Protein AF-A0A7V3I292-F1 (afdb_monomer_lite)

Secondary structure (DSSP, 8-state):
--HHHHHHHHHHHHHHHHHHHHIIIIIHHHHHHHHHTSTTTHHHHTT-EEEETTEEEEETT-----B-TTSPBPTTSPPPPP--STTTT-TT--------TT-------

Sequence (109 aa):
MKFSSFLRIHWAALRALLVLTVVTGLAYPLFVWLLAQIPGLHDKAEGSMLAVNGRPVGSRLIGQLFTDSDGTPLPQYFQSRPSAAGHGYDPLSSGASNLGPENIVDAPG

Structure (mmCIF, N/CA/C/O backbone):
data_AF-A0A7V3I292-F1
#
_entry.id   AF-A0A7V3I292-F1
#
loop_
_atom_site.group_PDB
_atom_site.id
_atom_site.type_symbol
_atom_site.label_atom_id
_atom_site.label_alt_id
_atom_site.label_comp_id
_atom_site.label_asym_id
_atom_site.label_entity_id
_atom_site.label_seq_id
_atom_site.pdbx_PDB_ins_code
_atom_site.Cartn_x
_atom_site.Cartn_y
_atom_site.Cartn_z
_atom_site.occupancy
_atom_site.B_iso_or_equiv
_atom_site.auth_seq_id
_atom_site.auth_comp_id
_atom_site.auth_asym_id
_atom_site.auth_atom_id
_atom_site.pdbx_PDB_model_num
ATOM 1 N N . MET A 1 1 ? 39.526 10.635 -24.763 1.00 60.16 1 MET A N 1
ATOM 2 C CA . MET A 1 1 ? 38.691 9.419 -24.935 1.00 60.16 1 MET A CA 1
ATOM 3 C C . MET A 1 1 ? 38.041 9.476 -26.309 1.00 60.16 1 MET A C 1
ATOM 5 O O . MET A 1 1 ? 37.610 10.551 -26.700 1.00 60.16 1 MET A O 1
AT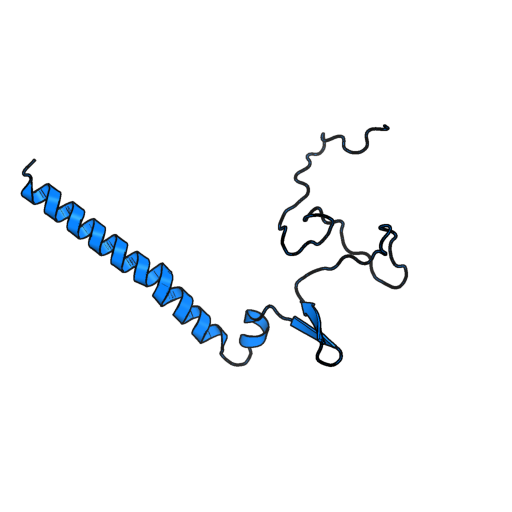OM 9 N N . LYS A 1 2 ? 38.012 8.380 -27.077 1.00 81.50 2 LYS A N 1
ATOM 10 C CA . LYS A 1 2 ? 37.419 8.397 -28.426 1.00 81.50 2 LYS A CA 1
ATOM 11 C C . LYS A 1 2 ? 35.894 8.556 -28.304 1.00 81.50 2 LYS A C 1
ATOM 13 O O . LYS A 1 2 ? 35.263 7.736 -27.643 1.00 81.50 2 LYS A O 1
ATOM 18 N N . PHE A 1 3 ? 35.316 9.580 -28.939 1.00 80.94 3 PHE A N 1
ATOM 19 C CA . PHE A 1 3 ? 33.871 9.889 -28.917 1.00 80.94 3 PHE A CA 1
ATOM 20 C C . PHE A 1 3 ? 32.992 8.669 -29.265 1.00 80.94 3 PHE A C 1
ATOM 22 O O . PHE A 1 3 ? 31.967 8.423 -28.636 1.00 80.94 3 PHE A O 1
ATOM 29 N N . SER A 1 4 ? 33.467 7.824 -30.183 1.00 84.12 4 SER A N 1
ATOM 30 C CA . SER A 1 4 ? 32.839 6.545 -30.543 1.00 84.12 4 SER A CA 1
ATOM 31 C C . SER A 1 4 ? 32.678 5.574 -29.358 1.00 84.12 4 SER A C 1
ATOM 33 O O . SER A 1 4 ? 31.616 4.972 -29.188 1.00 84.12 4 SER A O 1
ATOM 35 N N . SER A 1 5 ? 33.690 5.450 -28.493 1.00 86.31 5 SER A N 1
ATOM 36 C CA . SER A 1 5 ? 33.621 4.581 -27.310 1.00 86.31 5 SER A CA 1
ATOM 37 C C . SER A 1 5 ? 32.625 5.108 -26.278 1.00 86.31 5 SER A C 1
ATOM 39 O O . SER A 1 5 ? 31.901 4.320 -25.676 1.00 86.31 5 SER A O 1
ATOM 41 N N . PHE A 1 6 ? 32.562 6.433 -26.106 1.00 90.00 6 PHE A N 1
ATOM 42 C CA . PHE A 1 6 ? 31.605 7.086 -25.213 1.00 90.00 6 PHE A CA 1
ATOM 43 C C . PHE A 1 6 ? 30.162 6.807 -25.654 1.00 90.00 6 PHE A C 1
ATOM 45 O O . PHE A 1 6 ? 29.367 6.312 -24.856 1.00 90.00 6 PHE A O 1
ATOM 52 N N . LEU A 1 7 ? 29.847 7.019 -26.937 1.00 92.12 7 LEU A N 1
ATOM 53 C CA . LEU A 1 7 ? 28.506 6.795 -27.482 1.00 92.12 7 LEU A CA 1
ATOM 54 C C . LEU A 1 7 ? 28.058 5.329 -27.361 1.00 92.12 7 LEU A C 1
ATOM 56 O O . LEU A 1 7 ? 26.927 5.053 -26.965 1.00 92.12 7 LEU A O 1
ATOM 60 N N . ARG A 1 8 ? 28.958 4.374 -27.635 1.00 93.62 8 ARG A N 1
ATOM 61 C CA . ARG A 1 8 ? 28.657 2.937 -27.543 1.00 93.62 8 ARG A CA 1
ATOM 62 C C . ARG A 1 8 ? 28.278 2.500 -26.124 1.00 93.62 8 ARG A C 1
ATOM 64 O O . ARG A 1 8 ? 27.351 1.711 -25.964 1.00 93.62 8 ARG A O 1
ATOM 71 N N . ILE A 1 9 ? 28.990 2.996 -25.110 1.00 94.81 9 ILE A N 1
ATOM 72 C CA . ILE A 1 9 ? 28.749 2.633 -23.704 1.00 94.81 9 ILE A CA 1
ATOM 73 C C . ILE A 1 9 ? 27.403 3.186 -23.226 1.00 94.81 9 ILE A C 1
ATOM 75 O O . ILE A 1 9 ? 26.606 2.439 -22.665 1.00 94.81 9 ILE A O 1
ATOM 79 N N . HIS A 1 10 ? 27.114 4.459 -23.503 1.00 95.69 10 HIS A N 1
ATOM 80 C CA . HIS A 1 10 ? 25.855 5.084 -23.082 1.00 95.69 10 HIS A CA 1
ATOM 81 C C . HIS A 1 10 ? 24.645 4.458 -23.778 1.00 95.69 10 HIS A C 1
ATOM 83 O O . HIS A 1 10 ? 23.603 4.269 -23.159 1.00 95.69 10 HIS A O 1
ATOM 89 N N . TRP A 1 11 ? 24.793 4.058 -25.041 1.00 96.56 11 TRP A N 1
ATOM 90 C CA . TRP A 1 11 ? 23.746 3.341 -25.759 1.00 96.56 11 TRP A CA 1
ATOM 91 C C . TRP A 1 11 ? 23.467 1.948 -25.178 1.00 96.56 11 TRP A C 1
ATOM 93 O O . TRP A 1 11 ? 22.308 1.564 -25.024 1.00 96.56 11 TRP A O 1
ATOM 103 N N . ALA A 1 12 ? 24.512 1.198 -24.813 1.00 96.75 12 ALA A N 1
ATOM 104 C CA . ALA A 1 12 ? 24.350 -0.083 -24.128 1.00 96.75 12 ALA A CA 1
ATOM 105 C C . ALA A 1 12 ? 23.666 0.090 -22.760 1.00 96.75 12 ALA A C 1
ATOM 107 O O . ALA A 1 12 ? 22.747 -0.663 -22.443 1.00 96.75 12 ALA A O 1
ATOM 108 N N . ALA A 1 13 ? 24.056 1.115 -21.995 1.00 97.50 13 ALA A N 1
ATOM 109 C CA . ALA A 1 13 ? 23.438 1.443 -20.712 1.00 97.50 13 ALA A CA 1
ATOM 110 C C . ALA A 1 13 ? 21.956 1.827 -20.861 1.00 97.50 13 ALA A C 1
ATOM 112 O O . ALA A 1 13 ? 21.119 1.310 -20.126 1.00 97.50 13 ALA A O 1
ATOM 113 N N . LEU A 1 14 ? 21.611 2.660 -21.849 1.00 98.12 14 LEU A N 1
ATOM 114 C CA . LEU A 1 14 ? 20.223 3.035 -22.128 1.00 98.12 14 LEU A CA 1
ATOM 115 C C . LEU A 1 14 ? 19.373 1.819 -22.513 1.00 98.12 14 LEU A C 1
ATOM 117 O O . LEU A 1 14 ? 18.267 1.657 -22.009 1.00 98.12 14 LEU A O 1
ATOM 121 N N . ARG A 1 15 ? 19.891 0.932 -23.370 1.00 98.31 15 ARG A N 1
ATOM 122 C CA . ARG A 1 15 ? 19.197 -0.317 -23.720 1.00 98.31 15 ARG A CA 1
ATOM 123 C C . ARG A 1 15 ? 18.952 -1.188 -22.496 1.00 98.31 15 ARG A C 1
ATOM 125 O O . ARG A 1 15 ? 17.838 -1.667 -22.326 1.00 98.31 15 ARG A O 1
ATOM 132 N N . ALA A 1 16 ? 19.967 -1.372 -21.653 1.00 98.31 16 ALA A N 1
ATOM 133 C CA . ALA A 1 16 ? 19.821 -2.134 -20.420 1.00 98.31 16 ALA A CA 1
ATOM 134 C C . ALA A 1 16 ? 18.756 -1.507 -19.509 1.00 98.31 16 ALA A C 1
ATOM 136 O O . ALA A 1 16 ? 17.856 -2.215 -19.069 1.00 98.31 16 ALA A O 1
ATOM 137 N N . LEU A 1 17 ? 18.794 -0.185 -19.308 1.00 98.56 17 LEU A N 1
ATOM 138 C CA . LEU A 1 17 ? 17.795 0.550 -18.531 1.00 98.56 17 LEU A CA 1
ATOM 139 C C . LEU A 1 17 ? 16.375 0.315 -19.060 1.00 98.56 17 LEU A C 1
ATOM 141 O O . LEU A 1 17 ? 15.485 -0.011 -18.279 1.00 98.56 17 LEU A O 1
ATOM 145 N N . LEU A 1 18 ? 16.161 0.440 -20.373 1.00 98.69 18 LEU A N 1
ATOM 146 C CA . LEU A 1 18 ? 14.846 0.239 -20.987 1.00 98.69 18 LEU A CA 1
ATOM 147 C C . LEU A 1 18 ? 14.361 -1.205 -20.841 1.00 98.69 18 LEU A C 1
ATOM 149 O O . LEU A 1 18 ? 13.216 -1.426 -20.454 1.00 98.69 18 LEU A O 1
ATOM 153 N N . VAL A 1 19 ? 15.230 -2.187 -21.097 1.00 98.75 19 VAL A N 1
ATOM 154 C CA . VAL A 1 19 ? 14.889 -3.608 -20.943 1.00 98.75 19 VAL A CA 1
ATOM 155 C C . VAL A 1 19 ? 14.520 -3.916 -19.496 1.00 98.75 19 VAL A C 1
ATOM 157 O O . VAL A 1 19 ? 13.465 -4.492 -19.252 1.00 98.75 19 VAL A O 1
ATOM 160 N N . LEU A 1 20 ? 15.338 -3.489 -18.531 1.00 98.62 20 LEU A N 1
ATOM 161 C CA . LEU A 1 20 ? 15.052 -3.691 -17.113 1.00 98.62 20 LEU A CA 1
ATOM 162 C C . LEU A 1 20 ? 13.766 -2.980 -16.688 1.00 98.62 20 LEU A C 1
ATOM 164 O O . LEU A 1 20 ? 12.974 -3.590 -15.986 1.00 98.62 20 LEU A O 1
ATOM 168 N N . THR A 1 21 ? 13.507 -1.763 -17.171 1.00 98.62 21 THR A N 1
ATOM 169 C CA . THR A 1 21 ? 12.260 -1.032 -16.883 1.00 98.62 21 THR A CA 1
ATOM 170 C C . THR A 1 21 ? 11.033 -1.793 -17.383 1.00 98.62 21 THR A C 1
ATOM 172 O O . THR A 1 21 ? 10.050 -1.916 -16.660 1.00 98.62 21 THR A O 1
ATOM 175 N N . VAL A 1 22 ? 11.082 -2.348 -18.597 1.00 98.75 22 VAL A N 1
ATOM 176 C CA . VAL A 1 22 ? 9.980 -3.164 -19.132 1.00 98.75 22 VAL A CA 1
ATOM 177 C C . VAL A 1 22 ? 9.817 -4.451 -18.326 1.00 98.75 22 VAL A C 1
ATOM 179 O O . VAL A 1 22 ? 8.698 -4.829 -17.983 1.00 98.75 22 VAL A O 1
ATOM 182 N N . VAL A 1 23 ? 10.917 -5.120 -17.982 1.00 98.75 23 VAL A N 1
ATOM 183 C CA . VAL A 1 23 ? 10.866 -6.378 -17.233 1.00 98.75 23 VAL A CA 1
ATOM 184 C C . VAL A 1 23 ? 10.317 -6.161 -15.820 1.00 98.75 23 VAL A C 1
ATOM 186 O O . VAL A 1 23 ? 9.393 -6.863 -15.417 1.00 98.75 23 VAL A O 1
ATOM 189 N N . THR A 1 24 ? 10.835 -5.192 -15.067 1.00 98.31 24 THR A N 1
ATOM 190 C CA . THR A 1 24 ? 10.465 -4.991 -13.656 1.00 98.31 24 THR A CA 1
ATOM 191 C C . THR A 1 24 ? 9.221 -4.130 -13.475 1.00 98.31 24 THR A C 1
ATOM 193 O O . THR A 1 24 ? 8.511 -4.307 -12.490 1.00 98.31 24 THR A O 1
ATOM 196 N N . GLY A 1 25 ? 8.937 -3.221 -14.409 1.00 98.31 25 GLY A N 1
ATOM 197 C CA . GLY A 1 25 ? 7.794 -2.312 -14.345 1.00 98.31 25 GLY A CA 1
ATOM 198 C C . GLY A 1 25 ? 6.532 -2.839 -15.025 1.00 98.31 25 GLY A C 1
ATOM 199 O O . GLY A 1 25 ? 5.441 -2.437 -14.636 1.00 98.31 25 GLY A O 1
ATOM 200 N N . LEU A 1 26 ? 6.653 -3.734 -16.016 1.00 98.38 26 LEU A N 1
ATOM 201 C CA . LEU A 1 26 ? 5.500 -4.264 -16.760 1.00 98.38 26 LEU A CA 1
ATOM 202 C C . LEU A 1 26 ? 5.400 -5.784 -16.675 1.00 98.38 26 LEU A C 1
ATOM 204 O O . LEU A 1 26 ? 4.395 -6.301 -16.192 1.00 98.38 26 LEU A O 1
ATOM 208 N N . ALA A 1 27 ? 6.431 -6.509 -17.118 1.00 98.69 27 ALA A N 1
ATOM 209 C CA . ALA A 1 27 ? 6.349 -7.964 -17.217 1.00 98.69 27 ALA A CA 1
ATOM 210 C C . ALA A 1 27 ? 6.144 -8.616 -15.841 1.00 98.69 27 ALA A C 1
ATOM 212 O O . ALA A 1 27 ? 5.272 -9.468 -15.686 1.00 98.69 27 ALA A O 1
ATOM 213 N N . TYR A 1 28 ? 6.901 -8.181 -14.832 1.00 98.56 28 TYR A N 1
ATOM 214 C CA . TYR A 1 28 ? 6.809 -8.729 -13.483 1.00 98.56 28 TYR A CA 1
ATOM 215 C C . TYR A 1 28 ? 5.474 -8.408 -12.779 1.00 98.56 28 TYR A C 1
ATOM 217 O O . TYR A 1 28 ? 4.824 -9.358 -12.339 1.00 98.56 28 TYR A O 1
ATOM 225 N N . PRO A 1 29 ? 4.988 -7.149 -12.710 1.00 98.44 29 PRO A N 1
ATOM 226 C CA . PRO A 1 29 ? 3.698 -6.858 -12.083 1.00 98.44 29 PRO A CA 1
ATOM 227 C C . PRO A 1 29 ? 2.522 -7.566 -12.762 1.00 98.44 29 PRO A C 1
ATOM 229 O O . PRO A 1 29 ? 1.658 -8.095 -12.068 1.00 98.44 29 PRO A O 1
ATOM 232 N N . LEU A 1 30 ? 2.512 -7.649 -14.100 1.00 98.62 30 LEU A N 1
ATOM 233 C CA . LEU A 1 30 ? 1.473 -8.378 -14.838 1.00 98.62 30 LEU A CA 1
ATOM 234 C C . LEU A 1 30 ? 1.514 -9.880 -14.557 1.00 98.62 30 LEU A C 1
ATOM 236 O O . LEU A 1 30 ? 0.467 -10.503 -14.399 1.00 98.62 30 LEU A O 1
ATOM 240 N N . PHE A 1 31 ? 2.712 -10.460 -14.470 1.00 98.50 31 PHE A N 1
ATOM 241 C CA . PHE A 1 31 ? 2.875 -11.865 -14.120 1.00 98.50 31 PHE A CA 1
ATOM 242 C C . PHE A 1 31 ? 2.353 -12.158 -12.708 1.00 98.50 31 PHE A C 1
ATOM 244 O O . PHE A 1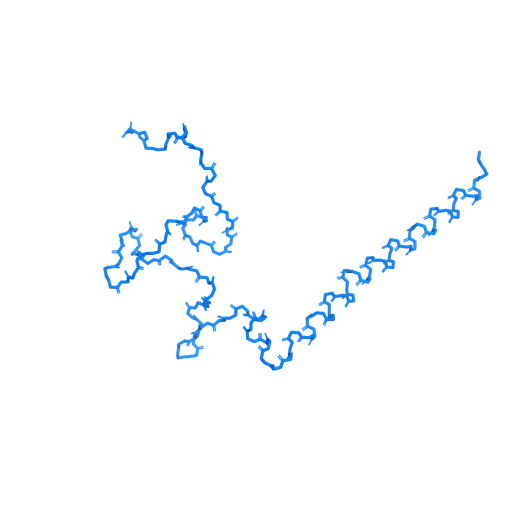 31 ? 1.584 -13.099 -12.523 1.00 98.50 31 PHE A O 1
ATOM 251 N N . VAL A 1 32 ? 2.713 -11.330 -11.721 1.00 98.12 32 VAL A N 1
ATOM 252 C CA . VAL A 1 32 ? 2.231 -11.475 -10.337 1.00 98.12 32 VAL A CA 1
ATOM 253 C C . VAL A 1 32 ? 0.716 -11.293 -10.257 1.00 98.12 32 VAL A C 1
ATOM 255 O O . VAL A 1 32 ? 0.051 -12.090 -9.599 1.00 98.12 32 VAL A O 1
ATOM 258 N N . TRP A 1 33 ? 0.164 -10.295 -10.952 1.00 97.56 33 TRP A N 1
ATOM 259 C CA . TRP A 1 33 ? -1.281 -10.092 -11.036 1.00 97.56 33 TRP A CA 1
ATOM 260 C C . TRP A 1 33 ? -1.982 -11.320 -11.624 1.00 97.56 33 TRP A C 1
ATOM 262 O O . TRP A 1 33 ? -2.905 -11.838 -11.015 1.00 97.56 33 TRP A O 1
ATOM 272 N N . LEU A 1 34 ? -1.483 -11.884 -12.727 1.00 97.81 34 LEU A N 1
ATOM 273 C CA . LEU A 1 34 ? -2.075 -13.084 -13.325 1.00 97.81 34 LEU A CA 1
ATOM 274 C C . LEU A 1 34 ? -2.078 -14.285 -12.363 1.00 97.81 34 LEU A C 1
ATOM 276 O O . LEU A 1 34 ? -3.055 -15.031 -12.307 1.00 97.81 34 LEU A O 1
ATOM 280 N N . LEU A 1 35 ? -1.006 -14.467 -11.586 1.00 98.00 35 LEU A N 1
ATOM 281 C CA . LEU A 1 35 ? -0.953 -15.507 -10.555 1.00 98.00 35 LEU A CA 1
ATOM 282 C C . LEU A 1 35 ? -1.959 -15.262 -9.423 1.00 98.00 35 LEU A C 1
ATOM 284 O O . LEU A 1 35 ? -2.475 -16.218 -8.844 1.00 98.00 35 LEU A O 1
ATOM 288 N N . ALA A 1 36 ? -2.261 -14.004 -9.109 1.00 97.44 36 ALA A N 1
ATOM 289 C CA . ALA A 1 36 ? -3.218 -13.649 -8.069 1.00 97.44 36 ALA A CA 1
ATOM 290 C C . ALA A 1 36 ? -4.656 -14.087 -8.407 1.00 97.44 36 ALA A C 1
ATOM 292 O O . ALA A 1 36 ? -5.438 -14.354 -7.497 1.00 97.44 36 ALA A O 1
ATOM 293 N N . GLN A 1 37 ? -4.987 -14.247 -9.691 1.00 96.62 37 GLN A N 1
ATOM 294 C CA . GLN A 1 37 ? -6.288 -14.741 -10.157 1.00 96.62 37 GLN A CA 1
ATOM 295 C C . GLN A 1 37 ? -6.505 -16.249 -9.931 1.00 96.62 37 GLN A C 1
ATOM 297 O O . GLN A 1 37 ? -7.613 -16.745 -10.141 1.00 96.62 37 GLN A O 1
ATOM 302 N N . ILE A 1 38 ? -5.489 -16.995 -9.483 1.00 96.94 38 ILE A N 1
ATOM 303 C CA . ILE A 1 38 ? -5.630 -18.422 -9.168 1.00 96.94 38 ILE A CA 1
ATOM 304 C C . ILE A 1 38 ? -6.627 -18.610 -8.000 1.00 96.94 38 ILE A C 1
ATOM 306 O O . ILE A 1 38 ? -6.550 -17.887 -6.996 1.00 96.94 38 ILE A O 1
ATOM 310 N N . PRO A 1 39 ? -7.546 -19.599 -8.075 1.00 94.31 39 PRO A N 1
ATOM 311 C CA . PRO A 1 39 ? -8.477 -19.900 -6.989 1.00 94.31 39 PRO A CA 1
ATOM 312 C C . PRO A 1 39 ? -7.769 -20.094 -5.640 1.00 94.31 39 PRO A C 1
ATOM 314 O O . PRO A 1 39 ? -6.776 -20.811 -5.536 1.00 94.31 39 PRO A O 1
ATOM 317 N N . GLY A 1 40 ? -8.280 -19.440 -4.595 1.00 93.12 40 GLY A N 1
ATOM 318 C CA . GLY A 1 40 ? -7.691 -19.437 -3.248 1.00 93.12 40 GLY A CA 1
ATOM 319 C C . GLY A 1 40 ? -6.687 -18.304 -2.976 1.00 93.12 40 GLY A C 1
ATOM 320 O O . GLY A 1 40 ?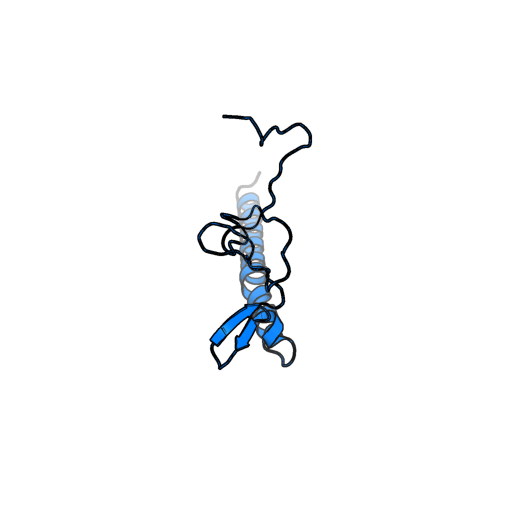 -6.409 -18.007 -1.804 1.00 93.12 40 GLY A O 1
ATOM 321 N N . LEU A 1 41 ? -6.181 -17.635 -4.019 1.00 95.62 41 LEU A N 1
ATOM 322 C CA . LEU A 1 41 ? -5.391 -16.401 -3.908 1.00 95.62 41 LEU A CA 1
ATOM 323 C C . LEU A 1 41 ? -6.222 -15.148 -4.198 1.00 95.62 41 LEU A C 1
ATOM 325 O O . LEU A 1 41 ? -6.006 -14.136 -3.532 1.00 95.62 41 LEU A O 1
ATOM 329 N N . HIS A 1 42 ? -7.197 -15.248 -5.104 1.00 96.00 42 HIS A N 1
ATOM 330 C CA . HIS A 1 42 ? -7.988 -14.111 -5.582 1.00 96.00 42 HIS A CA 1
ATOM 331 C C . HIS A 1 42 ? -8.592 -13.262 -4.453 1.00 96.00 42 HIS A C 1
ATOM 333 O O . HIS A 1 42 ? -8.299 -12.074 -4.369 1.00 96.00 42 HIS A O 1
ATOM 339 N N . ASP A 1 43 ? -9.307 -13.871 -3.500 1.00 94.88 43 ASP A N 1
ATOM 340 C CA . ASP A 1 43 ? -9.936 -13.131 -2.392 1.00 94.88 43 ASP A CA 1
ATOM 341 C C . ASP A 1 43 ? -8.925 -12.353 -1.535 1.00 94.88 43 ASP A C 1
ATOM 343 O O . ASP A 1 43 ? -9.234 -11.296 -0.986 1.00 94.88 43 ASP A O 1
ATOM 347 N N . LYS A 1 44 ? -7.694 -12.868 -1.409 1.00 95.31 44 LYS A N 1
ATOM 348 C CA . LYS A 1 44 ? -6.624 -12.191 -0.666 1.00 95.31 44 LYS A CA 1
ATOM 349 C C . LYS A 1 44 ? -6.064 -11.015 -1.461 1.00 95.31 44 LYS A C 1
ATOM 351 O O . LYS A 1 44 ? -5.786 -9.976 -0.869 1.00 95.31 44 LYS A O 1
ATOM 356 N N . ALA A 1 45 ? -5.910 -11.191 -2.772 1.00 96.25 45 ALA A N 1
ATOM 357 C CA . ALA A 1 45 ? -5.415 -10.169 -3.686 1.00 96.25 45 ALA A CA 1
ATOM 358 C C . ALA A 1 45 ? -6.394 -8.996 -3.842 1.00 96.25 45 ALA A C 1
ATOM 360 O O . ALA A 1 45 ? -5.961 -7.851 -3.893 1.00 96.25 45 ALA A O 1
ATOM 361 N N . GLU A 1 46 ? -7.699 -9.268 -3.793 1.00 95.19 46 GLU A N 1
ATOM 362 C CA . GLU A 1 46 ? -8.770 -8.259 -3.786 1.00 95.19 46 GLU A CA 1
ATOM 363 C C . GLU A 1 46 ? -8.988 -7.617 -2.397 1.00 95.19 46 GLU A C 1
ATOM 365 O O . GLU A 1 46 ? -10.016 -7.002 -2.124 1.00 95.19 46 GLU A O 1
ATOM 370 N N . GLY A 1 47 ? -8.030 -7.763 -1.474 1.00 94.75 47 GLY A N 1
ATOM 371 C CA . GLY A 1 47 ? -8.041 -7.067 -0.185 1.00 94.75 47 GLY A CA 1
ATOM 372 C C . GLY A 1 47 ? -8.787 -7.777 0.946 1.00 94.75 47 GLY A C 1
ATOM 373 O O . GLY A 1 47 ? -8.986 -7.178 2.003 1.00 94.75 47 GLY A O 1
ATOM 374 N N . SER A 1 48 ? -9.159 -9.055 0.794 1.00 96.38 48 SER A N 1
ATOM 375 C CA . SER A 1 48 ? -9.846 -9.851 1.832 1.00 96.38 48 SER A CA 1
ATOM 376 C C . SER A 1 48 ? -11.133 -9.191 2.344 1.00 96.38 48 SER A C 1
ATOM 378 O O . SER A 1 48 ? -11.356 -9.083 3.556 1.00 96.38 48 SER A O 1
ATOM 380 N N . MET A 1 49 ? -11.950 -8.700 1.413 1.00 96.12 49 MET A N 1
ATOM 381 C CA . MET A 1 49 ? -13.176 -7.962 1.708 1.00 96.12 49 MET A CA 1
ATOM 382 C C . MET A 1 49 ? -14.210 -8.831 2.433 1.00 96.12 49 MET A C 1
ATOM 384 O O . MET A 1 49 ? -14.420 -9.998 2.111 1.00 96.12 49 MET A O 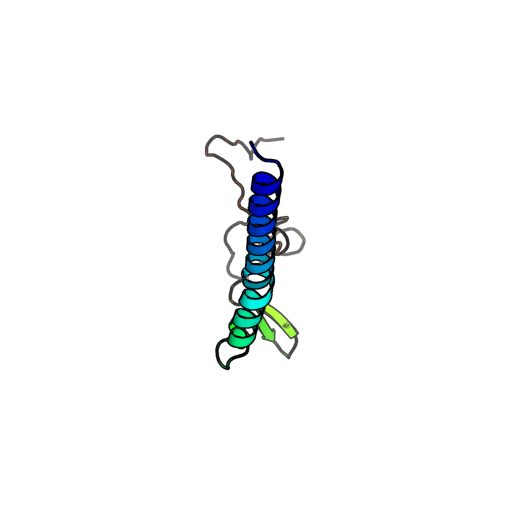1
ATOM 388 N N . LEU A 1 50 ? -14.885 -8.233 3.411 1.00 96.31 50 LEU A N 1
ATOM 389 C CA . LEU A 1 50 ? -16.026 -8.801 4.116 1.00 96.31 50 LEU A CA 1
ATOM 390 C C . LEU A 1 50 ? -17.300 -8.134 3.600 1.00 96.31 50 LEU A C 1
ATOM 392 O O . LEU A 1 50 ? -17.367 -6.907 3.497 1.00 96.31 50 LEU A O 1
ATOM 396 N N . ALA A 1 51 ? -18.320 -8.938 3.303 1.00 96.19 51 ALA A N 1
ATOM 397 C CA . ALA A 1 51 ? -19.606 -8.457 2.820 1.00 96.19 51 ALA A CA 1
ATOM 398 C C . ALA A 1 51 ? -20.765 -9.029 3.639 1.00 96.19 51 ALA A C 1
ATOM 400 O O . ALA A 1 51 ? -20.772 -10.204 4.000 1.00 96.19 51 ALA A O 1
ATOM 401 N N . VAL A 1 52 ? -21.771 -8.193 3.890 1.00 96.50 52 VAL A N 1
ATOM 402 C CA . VAL A 1 52 ? -23.033 -8.571 4.536 1.00 96.50 52 VAL A CA 1
ATOM 403 C C . VAL A 1 52 ? -24.162 -8.171 3.596 1.00 96.50 52 VAL A C 1
ATOM 405 O O . VAL A 1 52 ? -24.217 -7.029 3.141 1.00 96.50 52 VAL A O 1
ATOM 408 N N . ASN A 1 53 ? -25.051 -9.111 3.264 1.00 95.62 53 ASN A N 1
ATOM 409 C CA . ASN A 1 53 ? -26.154 -8.890 2.316 1.00 95.62 53 ASN A CA 1
ATOM 410 C C . ASN A 1 53 ? -25.688 -8.314 0.960 1.00 95.62 53 ASN A C 1
ATOM 412 O O . ASN A 1 53 ? -26.312 -7.410 0.407 1.00 95.62 53 ASN A O 1
ATOM 416 N N . GLY A 1 54 ? -24.548 -8.797 0.454 1.00 94.25 54 GLY A N 1
ATOM 417 C CA . GLY A 1 54 ? -23.966 -8.347 -0.815 1.00 94.25 54 GLY A CA 1
ATOM 418 C C . GLY A 1 54 ? -23.325 -6.955 -0.783 1.00 94.25 54 GLY A C 1
ATOM 419 O O . GLY A 1 54 ? -22.865 -6.486 -1.820 1.00 94.25 54 GLY A O 1
ATOM 420 N N . ARG A 1 55 ? -23.269 -6.286 0.377 1.00 95.75 55 ARG A N 1
ATOM 421 C CA . ARG A 1 55 ? -22.617 -4.979 0.535 1.00 95.75 55 ARG A CA 1
ATOM 422 C C . ARG A 1 55 ? -21.270 -5.133 1.242 1.00 95.75 55 ARG A C 1
ATOM 424 O O . ARG A 1 55 ? -21.237 -5.787 2.286 1.00 95.75 55 ARG A O 1
ATOM 431 N N . PRO A 1 56 ? -20.180 -4.540 0.726 1.00 95.19 56 PRO A N 1
ATOM 432 C CA . PRO A 1 56 ? -18.895 -4.546 1.414 1.00 95.19 56 PRO A CA 1
ATOM 433 C C . PRO A 1 56 ? -19.003 -3.738 2.711 1.00 95.19 56 PRO A C 1
ATOM 435 O O . PRO A 1 56 ? -19.439 -2.589 2.697 1.00 95.19 56 PRO A O 1
ATOM 438 N N . VAL A 1 57 ? -18.617 -4.347 3.830 1.00 95.25 57 VAL A N 1
ATOM 439 C CA . VAL A 1 57 ? -18.643 -3.719 5.164 1.00 95.25 57 VAL A CA 1
ATOM 440 C C . VAL A 1 57 ? -17.243 -3.437 5.709 1.00 95.25 57 VAL A C 1
ATOM 442 O O . VAL A 1 57 ? -17.099 -2.698 6.677 1.00 95.25 57 VAL A O 1
ATOM 445 N N . GLY A 1 58 ? -16.203 -4.000 5.091 1.00 94.56 58 GLY A N 1
ATOM 446 C CA . GLY A 1 58 ? -14.812 -3.791 5.484 1.00 94.56 58 GLY A CA 1
ATOM 447 C C . GLY A 1 58 ? -13.884 -4.849 4.897 1.00 94.56 58 GLY A C 1
ATOM 448 O O . GLY A 1 58 ? -14.261 -5.573 3.979 1.00 94.56 58 GLY A O 1
ATOM 449 N N . SER A 1 59 ? -12.682 -4.960 5.457 1.00 96.06 59 SER A N 1
ATOM 450 C CA . SER A 1 59 ? -11.707 -6.007 5.139 1.00 96.06 59 SER A CA 1
ATOM 451 C C . SER A 1 59 ? -11.332 -6.755 6.410 1.00 96.06 59 SER A C 1
ATOM 453 O O . SER A 1 59 ? -11.242 -6.161 7.483 1.00 96.06 59 SER A O 1
ATOM 455 N N . ARG A 1 60 ? -11.031 -8.052 6.289 1.00 95.38 60 ARG A N 1
ATOM 456 C CA . ARG A 1 60 ? -10.518 -8.865 7.403 1.00 95.38 60 ARG A CA 1
ATOM 457 C C . ARG A 1 60 ? -9.198 -8.330 7.980 1.00 95.38 60 ARG A C 1
ATOM 459 O O . ARG A 1 60 ? -8.796 -8.754 9.060 1.00 95.38 60 ARG A O 1
ATOM 466 N N . LEU A 1 61 ? -8.497 -7.468 7.242 1.00 95.12 61 LEU A N 1
ATOM 467 C CA . LEU A 1 61 ? -7.163 -6.970 7.578 1.00 95.12 61 LEU A CA 1
ATOM 468 C C . LEU A 1 61 ? -7.150 -5.505 8.031 1.00 95.12 61 LEU A C 1
ATOM 470 O O . LEU A 1 61 ? -6.111 -5.036 8.489 1.00 95.12 61 LEU A O 1
ATOM 474 N N . ILE A 1 62 ? -8.268 -4.785 7.909 1.00 94.06 62 ILE A N 1
ATOM 475 C CA . ILE A 1 62 ? -8.338 -3.347 8.183 1.00 94.06 62 ILE A CA 1
ATOM 476 C C . ILE A 1 62 ? -9.233 -3.098 9.394 1.00 94.06 62 ILE A C 1
ATOM 478 O O . ILE A 1 62 ? -10.382 -3.533 9.432 1.00 94.06 62 ILE A O 1
ATOM 482 N N . GLY A 1 63 ? -8.685 -2.398 10.387 1.00 93.25 63 GLY A N 1
ATOM 483 C CA . GLY A 1 63 ? -9.437 -1.948 11.555 1.00 93.25 63 GLY A CA 1
ATOM 484 C C . GLY A 1 63 ? -10.345 -0.766 11.225 1.00 93.25 63 GLY A C 1
ATOM 485 O O . GLY A 1 63 ? -10.079 -0.005 10.298 1.00 93.25 63 GLY A O 1
ATOM 486 N N . GLN A 1 64 ? -11.403 -0.610 12.010 1.00 93.44 64 GLN A N 1
ATOM 487 C CA . GLN A 1 64 ? -12.353 0.493 11.911 1.00 93.44 64 GLN A CA 1
ATOM 488 C C . GLN A 1 64 ? -12.471 1.187 13.268 1.00 93.44 64 GLN A C 1
ATOM 490 O O . GLN A 1 64 ? -12.161 0.603 14.316 1.00 93.44 64 GLN A O 1
ATOM 495 N N . LEU A 1 65 ? -12.913 2.441 13.229 1.00 92.56 65 LEU A N 1
ATOM 496 C CA . LEU A 1 65 ? -13.257 3.195 14.421 1.00 92.56 65 LEU A CA 1
ATOM 497 C C . LEU A 1 65 ? -14.653 2.775 14.907 1.00 92.56 65 LEU A C 1
ATOM 499 O O . LEU A 1 65 ? -15.599 2.741 14.125 1.00 92.56 65 LEU A O 1
ATOM 503 N N . PHE A 1 66 ? -14.774 2.460 16.198 1.00 94.44 66 PHE A N 1
ATOM 504 C CA . PHE A 1 66 ? -16.032 2.050 16.837 1.00 94.44 66 PHE A CA 1
ATOM 505 C C . PHE A 1 66 ? -16.515 3.108 17.836 1.00 94.44 66 PHE A C 1
ATOM 507 O O . PHE A 1 66 ? -16.790 2.814 19.003 1.00 94.44 66 PHE A O 1
ATOM 514 N N . THR A 1 67 ? -16.600 4.347 17.359 1.00 93.38 67 THR A N 1
ATOM 515 C CA . THR A 1 67 ? -17.157 5.495 18.083 1.00 93.38 67 THR A CA 1
ATOM 516 C C . THR A 1 67 ? -18.379 6.038 17.349 1.00 93.38 67 THR A C 1
ATOM 518 O O . THR A 1 67 ? -18.593 5.737 16.172 1.00 93.38 67 THR A O 1
ATOM 521 N N . ASP A 1 68 ? -19.190 6.834 18.035 1.00 91.75 68 ASP A N 1
ATOM 522 C CA . ASP A 1 68 ? -20.201 7.665 17.384 1.00 91.75 68 ASP A CA 1
ATOM 523 C C . ASP A 1 68 ? -19.580 8.901 16.699 1.00 91.75 68 ASP A C 1
ATOM 525 O O . ASP A 1 68 ? -18.354 9.042 16.614 1.00 91.75 68 ASP A O 1
ATOM 529 N N . SER A 1 69 ? -20.437 9.782 16.173 1.00 87.88 69 SER A N 1
ATOM 530 C CA . SER A 1 69 ? -20.037 11.023 15.495 1.00 87.88 69 SER A CA 1
ATOM 531 C C . SER A 1 69 ? -19.301 12.009 16.397 1.00 87.88 69 SER A C 1
ATOM 533 O O . SER A 1 69 ? -18.548 12.837 15.889 1.00 87.88 69 SER A O 1
ATOM 535 N N . ASP A 1 70 ? -19.506 11.911 17.708 1.00 88.19 70 ASP A N 1
ATOM 536 C CA . ASP A 1 70 ? -18.929 12.811 18.702 1.00 88.19 70 ASP A CA 1
ATOM 537 C C . ASP A 1 70 ? -17.618 12.238 19.272 1.00 88.19 70 ASP A C 1
ATOM 539 O O . ASP A 1 70 ? -16.984 12.841 20.136 1.00 88.19 70 ASP A O 1
ATOM 543 N N . GLY A 1 71 ? -17.184 11.074 18.770 1.00 88.06 71 GLY A N 1
ATOM 544 C CA . GLY A 1 71 ? -15.980 10.375 19.214 1.00 88.06 71 GLY A CA 1
ATOM 545 C C . GLY A 1 71 ? -16.187 9.530 20.472 1.00 88.06 71 GLY A C 1
ATOM 546 O O . GLY A 1 71 ? -15.218 8.995 21.014 1.00 88.06 71 GLY A O 1
ATOM 547 N N . THR A 1 72 ? -17.427 9.360 20.935 1.00 93.12 72 THR A N 1
ATOM 548 C CA . THR A 1 72 ? -17.731 8.552 22.118 1.00 93.12 72 THR A CA 1
ATOM 549 C C . THR A 1 72 ? -17.668 7.061 21.766 1.00 93.12 72 THR A C 1
ATOM 551 O O . THR A 1 72 ? -18.288 6.634 20.787 1.00 93.12 72 THR A O 1
ATOM 554 N N . PRO A 1 73 ? -16.952 6.227 22.544 1.00 93.56 73 PRO A N 1
ATOM 555 C CA . PRO A 1 73 ? -16.895 4.782 22.331 1.00 93.56 73 PRO A CA 1
ATOM 556 C C . PRO A 1 73 ? -18.275 4.113 22.353 1.00 93.56 73 PRO A C 1
ATOM 558 O O . PRO A 1 73 ? -19.030 4.254 23.315 1.00 93.56 73 PRO A O 1
ATOM 561 N N . LEU A 1 74 ? -18.581 3.317 21.326 1.00 96.06 74 LEU A N 1
ATOM 562 C CA . LEU A 1 74 ? -19.810 2.525 21.272 1.00 96.06 74 LEU A CA 1
ATOM 563 C C . LEU A 1 74 ? -19.698 1.302 22.211 1.00 96.06 74 LEU A C 1
ATOM 565 O O . LEU A 1 74 ? -18.861 0.428 21.962 1.00 96.06 74 LEU A O 1
ATOM 569 N N . PRO A 1 75 ? -20.535 1.176 23.259 1.00 95.38 75 PRO A N 1
ATOM 570 C CA . PRO A 1 75 ? -20.368 0.158 24.305 1.00 95.38 75 PRO A CA 1
ATOM 571 C C . PRO A 1 75 ? -20.606 -1.284 23.831 1.00 95.38 75 PRO A C 1
ATOM 573 O O . PRO A 1 75 ? -20.129 -2.230 24.451 1.00 95.38 75 PRO A O 1
ATOM 576 N N . GLN A 1 76 ? -21.338 -1.469 22.734 1.00 95.75 76 GLN A N 1
ATOM 577 C CA . GLN A 1 76 ? -21.628 -2.778 22.145 1.00 95.75 76 GLN A CA 1
ATOM 578 C C . GLN A 1 76 ? -20.462 -3.376 21.342 1.00 95.75 76 GLN A C 1
ATOM 580 O O . GLN A 1 76 ? -20.546 -4.531 20.923 1.00 95.75 76 GLN A O 1
ATOM 585 N N . TYR A 1 77 ? -19.396 -2.609 21.099 1.00 95.81 77 TYR A N 1
ATOM 586 C CA . TYR A 1 77 ? -18.249 -3.048 20.311 1.00 95.81 77 TYR A CA 1
ATOM 587 C C . TYR A 1 77 ? -16.967 -3.048 21.137 1.00 95.81 77 TYR A C 1
ATOM 589 O O . TYR A 1 77 ? -16.761 -2.222 22.028 1.00 95.81 77 TYR A O 1
ATOM 597 N N . PHE A 1 78 ? -16.069 -3.971 20.794 1.00 95.19 78 PHE A N 1
ATOM 598 C CA . PHE A 1 78 ? -14.707 -3.933 21.304 1.00 95.19 78 PHE A CA 1
ATOM 599 C C . PHE A 1 78 ? -14.000 -2.678 20.803 1.00 95.19 78 PHE A C 1
ATOM 601 O O . PHE A 1 78 ? -14.079 -2.334 19.624 1.00 95.19 78 PHE A O 1
ATOM 608 N N . GLN A 1 79 ? -13.281 -2.022 21.707 1.00 94.50 79 GLN A N 1
ATOM 609 C CA . GLN A 1 79 ? -12.544 -0.814 21.377 1.00 94.50 79 GLN A CA 1
ATOM 610 C C . GLN A 1 79 ? -11.173 -1.167 20.807 1.00 94.50 79 GLN A C 1
ATOM 612 O O . GLN A 1 79 ? -10.367 -1.863 21.430 1.00 94.50 79 GLN A O 1
ATOM 617 N N . SER A 1 80 ? -10.938 -0.694 19.587 1.00 92.44 80 SER A N 1
ATOM 618 C CA . SER A 1 80 ? -9.678 -0.858 18.874 1.00 92.44 80 SER A CA 1
ATOM 619 C C . SER A 1 80 ? -8.575 -0.020 19.532 1.00 92.44 80 SER A C 1
ATOM 621 O O . SER A 1 80 ? -8.836 0.907 20.298 1.00 92.44 80 SER A O 1
ATOM 623 N N . ARG A 1 81 ? -7.308 -0.305 19.210 1.00 93.00 81 ARG A N 1
ATOM 624 C CA . ARG A 1 81 ? -6.186 0.543 19.656 1.00 93.00 81 ARG A CA 1
ATOM 625 C C . ARG A 1 81 ? -6.355 1.974 19.117 1.00 93.00 81 ARG A C 1
ATOM 627 O O . ARG A 1 81 ? -6.873 2.122 18.013 1.00 93.00 81 ARG A O 1
ATOM 634 N N . PRO A 1 82 ? -5.876 3.021 19.801 1.00 91.06 82 PRO A N 1
ATOM 635 C CA . PRO A 1 82 ? -5.823 4.351 19.204 1.00 91.06 82 PRO A CA 1
ATOM 636 C C . PRO A 1 82 ? -5.037 4.337 17.887 1.00 91.06 82 PRO A C 1
ATOM 638 O O . PRO A 1 82 ? -4.027 3.637 17.764 1.00 91.06 82 PRO A O 1
ATOM 641 N N . SER A 1 83 ? -5.504 5.105 16.906 1.00 92.19 83 SER A N 1
ATOM 642 C CA . SER A 1 83 ? -4.859 5.251 15.602 1.00 92.19 83 SER A CA 1
ATOM 643 C C . SER A 1 83 ? -4.677 6.728 15.291 1.00 92.19 83 SER A C 1
ATOM 645 O O . SER A 1 83 ? -5.612 7.506 15.437 1.00 92.19 83 SER A O 1
ATOM 647 N N . ALA A 1 84 ? -3.475 7.093 14.851 1.00 91.75 84 ALA A N 1
ATOM 648 C CA . ALA A 1 84 ? -3.138 8.446 14.406 1.00 91.75 84 ALA A CA 1
ATOM 649 C C . ALA A 1 84 ? -3.199 8.593 12.871 1.00 91.75 84 ALA A C 1
ATOM 651 O O . ALA A 1 84 ? -2.732 9.586 12.321 1.00 91.75 84 ALA A O 1
ATOM 652 N N . ALA A 1 85 ? -3.729 7.587 12.168 1.00 91.62 85 ALA A N 1
ATOM 653 C CA . ALA A 1 85 ? -3.973 7.647 10.732 1.00 91.62 85 ALA A CA 1
ATOM 654 C C . ALA A 1 85 ? -5.149 8.590 10.435 1.00 91.62 85 ALA A C 1
ATOM 656 O O . ALA A 1 85 ? -6.296 8.250 10.739 1.00 91.62 85 ALA A O 1
ATOM 657 N N . GLY A 1 86 ? -4.866 9.762 9.856 1.00 88.25 86 GLY A N 1
ATOM 658 C CA . GLY A 1 86 ? -5.868 10.793 9.569 1.00 88.25 86 GLY A CA 1
ATOM 659 C C . GLY A 1 86 ? -6.640 11.201 10.827 1.00 88.25 86 GLY A C 1
ATOM 660 O O . GLY A 1 86 ? -6.042 11.547 11.843 1.00 88.25 86 GLY A O 1
ATOM 661 N N . HIS A 1 87 ? -7.971 11.109 10.775 1.00 83.75 87 HIS A N 1
ATOM 662 C CA . HIS A 1 87 ? -8.865 11.339 11.921 1.00 83.75 87 HIS A CA 1
ATOM 663 C C . HIS A 1 87 ? -9.168 10.068 12.741 1.00 83.75 87 HIS A C 1
ATOM 665 O O . HIS A 1 87 ? -10.157 10.013 13.465 1.00 83.75 87 HIS A O 1
ATOM 671 N N . GLY A 1 88 ? -8.315 9.045 12.636 1.00 87.31 88 GLY A N 1
ATOM 672 C CA . GLY A 1 88 ? -8.467 7.757 13.306 1.00 87.31 88 GLY A CA 1
ATOM 673 C C . GLY A 1 88 ? -8.977 6.681 12.352 1.00 87.31 88 GLY A C 1
ATOM 674 O O . GLY A 1 88 ? -10.145 6.668 11.982 1.00 87.31 88 GLY A O 1
ATOM 675 N N . TYR A 1 89 ? -8.092 5.741 11.997 1.00 92.00 89 TYR A N 1
ATOM 676 C CA . TYR A 1 89 ? -8.379 4.630 11.072 1.00 92.00 89 TYR A CA 1
ATOM 677 C C . TYR A 1 89 ? -8.759 5.057 9.639 1.00 92.00 89 TYR A C 1
ATOM 679 O O . TYR A 1 89 ? -9.453 4.323 8.939 1.00 92.00 89 TYR A O 1
ATOM 687 N N . ASP A 1 90 ? -8.269 6.209 9.171 1.00 92.00 90 ASP A N 1
ATOM 688 C CA . ASP A 1 90 ? -8.440 6.639 7.777 1.00 92.00 90 ASP A CA 1
ATOM 689 C C . ASP A 1 90 ? -7.619 5.749 6.817 1.00 92.00 90 ASP A C 1
ATOM 691 O O . ASP A 1 90 ? -6.393 5.738 6.914 1.00 92.00 90 ASP A O 1
ATOM 695 N N . PRO A 1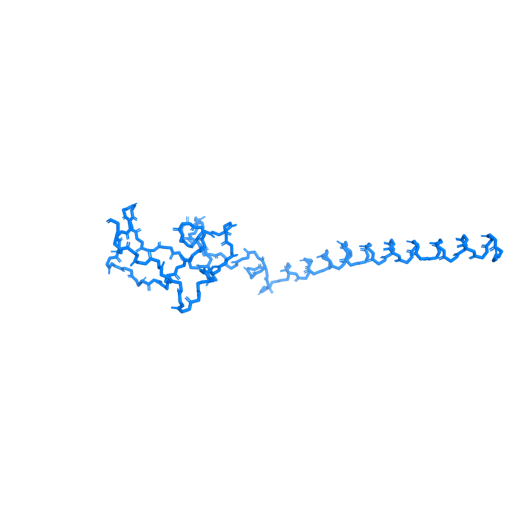 91 ? -8.235 5.022 5.864 1.00 90.12 91 PRO A N 1
ATOM 696 C CA . PRO A 1 91 ? -7.511 4.150 4.939 1.00 90.12 91 PRO A CA 1
ATOM 697 C C . PRO A 1 91 ? -6.649 4.901 3.908 1.00 90.12 91 PRO A C 1
ATOM 699 O O . PRO A 1 91 ? -5.797 4.280 3.273 1.00 90.12 91 PRO A O 1
ATOM 702 N N . LEU A 1 92 ? -6.849 6.211 3.724 1.00 93.88 92 LEU A N 1
ATOM 703 C CA . LEU A 1 92 ? -6.019 7.056 2.858 1.00 93.88 92 LEU A CA 1
ATOM 704 C C . LEU A 1 92 ? -4.773 7.590 3.579 1.00 93.88 92 LEU A C 1
ATOM 706 O O . LEU A 1 92 ? -3.872 8.128 2.934 1.00 93.88 92 LEU A O 1
ATOM 710 N N . SER A 1 93 ? -4.700 7.420 4.901 1.00 93.19 93 SER A N 1
ATOM 711 C CA . SER A 1 93 ? -3.557 7.794 5.724 1.00 93.19 93 SER A CA 1
ATOM 712 C C . SER A 1 93 ? -2.950 6.547 6.362 1.00 93.19 93 SER A C 1
ATOM 714 O O . SER A 1 93 ? -3.593 5.838 7.124 1.00 93.19 93 SER A O 1
ATOM 716 N N . SER A 1 94 ? -1.683 6.256 6.079 1.00 90.31 94 SER A N 1
ATOM 717 C CA . SER A 1 94 ? -0.972 5.157 6.739 1.00 90.31 94 SER A CA 1
ATOM 718 C C . SER A 1 94 ? 0.204 5.723 7.519 1.00 90.31 94 SER A C 1
ATOM 720 O O . SER A 1 94 ? 1.136 6.273 6.936 1.00 90.31 94 SER A O 1
ATOM 722 N N . GLY A 1 95 ? 0.141 5.636 8.848 1.00 88.31 95 GLY A N 1
ATOM 723 C CA . GLY A 1 95 ? 1.150 6.219 9.724 1.00 88.31 95 GLY A CA 1
ATOM 724 C C . GLY A 1 95 ? 0.873 5.982 11.204 1.00 88.31 95 GLY A C 1
ATOM 725 O O . GLY A 1 95 ? -0.182 5.481 11.596 1.00 88.31 95 GLY A O 1
ATOM 726 N N . ALA A 1 96 ? 1.854 6.340 12.026 1.00 90.12 96 ALA A N 1
ATOM 727 C CA . ALA A 1 96 ? 1.773 6.317 13.481 1.00 90.12 96 ALA A CA 1
ATOM 728 C C . ALA A 1 96 ? 1.856 7.747 14.035 1.00 90.12 96 ALA A C 1
ATOM 730 O O . ALA A 1 96 ? 2.179 8.681 13.304 1.00 90.12 96 ALA A O 1
ATOM 731 N N . SER A 1 97 ? 1.611 7.916 15.336 1.00 91.06 97 SER A N 1
ATOM 732 C CA . SER A 1 97 ? 1.698 9.228 15.991 1.00 91.06 97 SER A CA 1
ATOM 733 C C . SER A 1 97 ? 3.109 9.827 15.957 1.00 91.06 97 SER A C 1
ATOM 735 O O . SER A 1 97 ? 3.246 11.042 16.023 1.00 91.06 97 SER A O 1
ATOM 737 N N . ASN A 1 98 ? 4.153 8.993 15.851 1.00 93.31 98 ASN A N 1
ATOM 738 C CA . ASN A 1 98 ? 5.572 9.383 15.854 1.00 93.31 98 ASN A CA 1
ATOM 739 C C . ASN A 1 98 ? 5.991 10.292 17.033 1.00 93.31 98 ASN A C 1
ATOM 741 O O . ASN A 1 98 ? 7.029 10.947 16.964 1.00 93.31 98 ASN A O 1
ATOM 745 N N . LEU A 1 99 ? 5.208 10.323 18.117 1.00 92.38 99 LEU A N 1
ATOM 746 C CA . LEU A 1 99 ? 5.511 11.086 19.325 1.00 92.38 99 LEU A CA 1
ATOM 747 C C . LEU A 1 99 ? 6.556 10.347 20.165 1.00 92.38 99 LEU A C 1
ATOM 749 O O . LEU A 1 99 ? 6.435 9.143 20.403 1.00 92.38 99 LEU A O 1
ATOM 753 N N . GLY A 1 100 ? 7.575 11.077 20.613 1.00 93.00 100 GLY A N 1
ATOM 754 C CA . GLY A 1 100 ? 8.551 10.599 21.581 1.00 93.00 100 GLY A CA 1
ATOM 755 C C . GLY A 1 100 ? 8.049 10.736 23.024 1.00 93.00 100 GLY A C 1
ATOM 756 O O . GLY A 1 100 ? 7.067 11.434 23.273 1.00 93.00 100 GLY A O 1
ATOM 757 N N . PRO A 1 101 ? 8.740 10.122 23.998 1.00 91.19 101 PRO A N 1
ATOM 758 C CA . PRO A 1 101 ? 8.351 10.196 25.409 1.00 91.19 101 PRO A 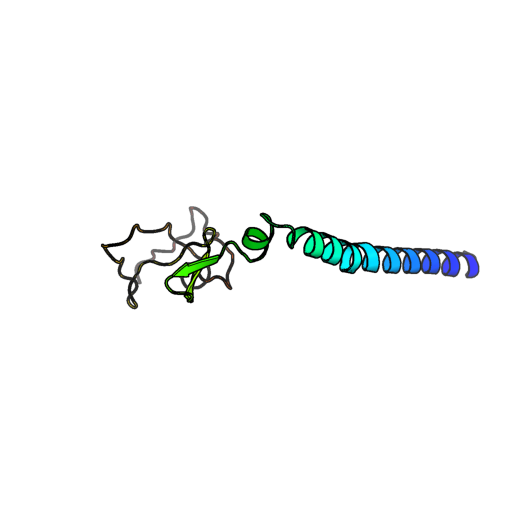CA 1
ATOM 759 C C . PRO A 1 101 ? 8.296 11.622 25.980 1.00 91.19 101 PRO A C 1
ATOM 761 O O . PRO A 1 101 ? 7.519 11.876 26.890 1.00 91.19 101 PRO A O 1
ATOM 764 N N . GLU A 1 102 ? 9.089 12.545 25.425 1.00 93.12 102 GLU A N 1
ATOM 765 C CA . GLU A 1 102 ? 9.161 13.951 25.856 1.00 93.12 102 GLU A CA 1
ATOM 766 C C . GLU A 1 102 ? 8.187 14.872 25.096 1.00 93.12 102 GLU A C 1
ATOM 768 O O . GLU A 1 102 ? 8.168 16.086 25.307 1.00 93.12 102 GLU A O 1
ATOM 773 N N . ASN A 1 103 ? 7.383 14.333 24.172 1.00 90.62 103 ASN A N 1
ATOM 774 C CA . ASN A 1 103 ? 6.361 15.119 23.491 1.00 90.62 103 ASN A CA 1
ATOM 775 C C . ASN A 1 103 ? 5.167 15.342 24.421 1.00 90.62 103 ASN A C 1
ATOM 777 O O . ASN A 1 103 ? 4.367 14.441 24.659 1.00 90.62 103 ASN A O 1
ATOM 781 N N . ILE A 1 104 ? 5.012 16.578 24.887 1.00 85.25 104 ILE A N 1
ATOM 782 C CA . ILE A 1 104 ? 3.851 16.995 25.671 1.00 85.25 104 ILE A CA 1
ATOM 783 C C . ILE A 1 104 ? 2.725 17.359 24.700 1.00 85.25 104 ILE A C 1
ATOM 785 O O . ILE A 1 104 ? 2.803 18.365 23.997 1.00 85.25 104 ILE A O 1
ATOM 789 N N . VAL A 1 105 ? 1.700 16.512 24.647 1.00 81.50 105 VAL A N 1
ATOM 790 C CA . VAL A 1 105 ? 0.480 16.716 23.840 1.00 81.50 105 VAL A CA 1
ATOM 791 C C . VAL A 1 105 ? -0.717 17.112 24.703 1.00 81.50 105 VAL A C 1
ATOM 793 O O . VAL A 1 105 ? -1.563 17.875 24.249 1.00 81.50 105 VAL A O 1
ATOM 796 N N . ASP A 1 106 ? -0.735 16.682 25.965 1.00 74.00 106 ASP A N 1
ATOM 797 C CA . ASP A 1 106 ? -1.733 17.076 26.961 1.00 74.00 106 ASP A CA 1
ATOM 798 C C . ASP A 1 106 ? -1.264 18.338 27.704 1.00 74.00 106 ASP A C 1
ATOM 800 O O . ASP A 1 106 ? -0.935 18.307 28.891 1.00 74.00 106 ASP A O 1
ATOM 804 N N . ALA A 1 107 ? -1.158 19.463 26.995 1.00 62.62 107 ALA A N 1
ATOM 805 C CA . ALA A 1 107 ? -0.983 20.756 27.648 1.00 62.62 107 ALA A CA 1
ATOM 806 C C . ALA A 1 107 ? -2.369 21.311 28.024 1.00 62.62 107 ALA A C 1
ATOM 808 O O . ALA A 1 107 ? -3.225 21.401 27.142 1.00 62.62 107 ALA A O 1
ATOM 809 N N . PRO A 1 108 ? -2.619 21.691 29.292 1.00 60.69 108 PRO A N 1
ATOM 810 C CA . PRO A 1 108 ? -3.853 22.376 29.645 1.00 60.69 108 PRO A CA 1
ATOM 811 C C . PRO A 1 108 ? -3.871 23.742 28.946 1.00 60.69 108 PRO A C 1
ATOM 813 O O . PRO A 1 108 ? -3.075 24.624 29.274 1.00 60.69 108 PRO A O 1
ATOM 816 N N . GLY A 1 109 ? -4.744 23.870 27.949 1.00 50.59 109 GLY A N 1
ATOM 817 C CA . GLY A 1 109 ? -5.199 25.137 27.379 1.00 50.59 109 GLY A CA 1
ATOM 818 C C . GLY A 1 109 ? -6.518 25.556 28.004 1.00 50.59 109 GLY A C 1
ATOM 819 O O . GLY A 1 109 ? -7.317 24.650 28.332 1.00 50.59 109 GLY A O 1
#

pLDDT: mean 92.45, std 8.01, range [50.59, 98.75]

Foldseek 3Di:
DPPVVVVVVVVVVVVVVVVVCCVVVPVVVVVVVVVCPPPPNVCVVVQQFDDDPNHTPGHPPADDAQAPPVSHHDPVDDGDDFAPFPVTRDPVGDDHPPDDPPDDPPDDD

Radius of gyration: 24.93 Å; chains: 1; bounding box: 65×45×60 Å